Protein AF-A0A2H0L4G1-F1 (afdb_monomer_lite)

Stru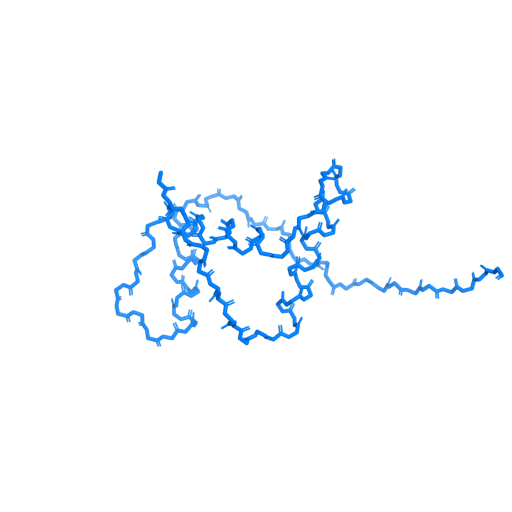cture (mmCIF, N/CA/C/O backbone):
data_AF-A0A2H0L4G1-F1
#
_entry.id   AF-A0A2H0L4G1-F1
#
loop_
_atom_site.group_PDB
_atom_site.id
_atom_site.type_symbol
_atom_site.label_atom_id
_atom_site.label_alt_id
_atom_site.label_comp_id
_atom_site.label_asym_id
_atom_site.label_entity_id
_atom_site.label_seq_id
_atom_site.pdbx_PDB_ins_code
_atom_site.Cartn_x
_atom_site.Cartn_y
_atom_site.Cartn_z
_atom_site.occupancy
_atom_site.B_iso_or_equiv
_atom_site.auth_seq_id
_atom_site.auth_comp_id
_atom_site.auth_asym_id
_atom_site.auth_atom_id
_atom_site.pdbx_PDB_model_num
ATOM 1 N N . MET A 1 1 ? -14.948 11.980 -18.862 1.00 41.53 1 MET A N 1
ATOM 2 C CA . MET A 1 1 ? -14.830 12.364 -17.438 1.00 41.53 1 MET A CA 1
ATOM 3 C C . MET A 1 1 ? -13.584 13.222 -17.303 1.00 41.53 1 MET A C 1
ATOM 5 O O . MET A 1 1 ? -12.494 12.717 -17.536 1.00 41.53 1 MET A O 1
ATOM 9 N N . ASN A 1 2 ? -13.749 14.522 -17.049 1.00 44.41 2 ASN A N 1
ATOM 10 C CA . ASN A 1 2 ? -12.638 15.459 -16.875 1.00 44.41 2 ASN A CA 1
ATOM 11 C C . ASN A 1 2 ? -11.922 15.131 -15.561 1.00 44.41 2 ASN A C 1
ATOM 13 O O . ASN A 1 2 ? -12.420 15.461 -14.489 1.00 44.41 2 ASN A O 1
ATOM 17 N N . ALA A 1 3 ? -10.793 14.429 -15.631 1.00 56.09 3 ALA A N 1
ATOM 18 C CA . ALA A 1 3 ? -9.964 14.181 -14.462 1.00 56.09 3 ALA A CA 1
ATOM 19 C C . ALA A 1 3 ? -9.161 15.452 -14.165 1.00 56.09 3 ALA A C 1
ATOM 21 O O . ALA A 1 3 ? -8.070 15.638 -14.698 1.00 56.09 3 ALA A O 1
ATOM 22 N N . CYS A 1 4 ? -9.713 16.347 -13.347 1.00 57.31 4 CYS A N 1
ATOM 23 C CA . CYS A 1 4 ? -8.928 17.414 -12.739 1.00 57.31 4 CYS A CA 1
ATOM 24 C C . CYS A 1 4 ? -7.860 16.749 -11.853 1.00 57.31 4 CYS A C 1
ATOM 26 O O . CYS A 1 4 ? -8.225 16.033 -10.917 1.00 57.31 4 CYS A O 1
ATOM 28 N N . PRO A 1 5 ? -6.558 16.903 -12.145 1.00 70.81 5 PRO A N 1
ATOM 29 C CA . PRO A 1 5 ? -5.529 16.305 -11.313 1.00 70.81 5 PRO A CA 1
ATOM 30 C C . PRO A 1 5 ? -5.516 17.021 -9.959 1.00 70.81 5 PRO A C 1
ATOM 32 O O . PRO A 1 5 ? -5.184 18.201 -9.875 1.00 70.81 5 PRO A O 1
ATOM 35 N N . TYR A 1 6 ? -5.882 16.310 -8.895 1.00 76.50 6 TYR A N 1
ATOM 36 C CA . TYR A 1 6 ? -5.697 16.794 -7.529 1.00 76.50 6 TYR A CA 1
ATOM 37 C C . TYR A 1 6 ? -4.250 16.547 -7.100 1.00 76.50 6 TYR A C 1
ATOM 39 O O . TYR A 1 6 ? -3.718 15.449 -7.280 1.00 76.50 6 TYR A O 1
ATOM 47 N N . HIS A 1 7 ? -3.609 17.572 -6.539 1.00 76.56 7 HIS A N 1
ATOM 48 C CA . HIS A 1 7 ? -2.264 17.461 -5.989 1.00 76.56 7 HIS A CA 1
ATOM 49 C C . HIS A 1 7 ? -2.347 17.128 -4.498 1.00 76.56 7 HIS A C 1
ATOM 51 O O . HIS A 1 7 ? -2.877 17.912 -3.713 1.00 76.56 7 HIS A O 1
ATOM 57 N N . LEU A 1 8 ? -1.817 15.968 -4.110 1.00 77.62 8 LEU A N 1
ATOM 58 C CA . LEU A 1 8 ? -1.691 15.561 -2.714 1.00 77.62 8 LEU A CA 1
ATOM 59 C C . LEU A 1 8 ? -0.257 15.827 -2.251 1.00 77.62 8 LEU A C 1
ATOM 61 O O . LEU A 1 8 ? 0.672 15.157 -2.699 1.00 77.62 8 LEU A O 1
ATOM 65 N N . SER A 1 9 ? -0.088 16.785 -1.343 1.00 79.00 9 SER A N 1
ATOM 66 C CA . SER A 1 9 ? 1.174 17.002 -0.633 1.00 79.00 9 SER A CA 1
ATOM 67 C C . SER A 1 9 ? 1.080 16.326 0.728 1.00 79.00 9 SER A C 1
ATOM 69 O O . SER A 1 9 ? 0.258 16.719 1.551 1.00 79.00 9 SER A O 1
ATOM 71 N N . VAL A 1 10 ? 1.903 15.306 0.960 1.00 81.12 10 VAL A N 1
ATOM 72 C CA . VAL A 1 10 ? 1.941 14.569 2.227 1.00 81.12 10 VAL A CA 1
ATOM 73 C C . VAL A 1 10 ? 3.366 14.543 2.762 1.00 81.12 10 VAL A C 1
ATOM 75 O O . VAL A 1 10 ? 4.315 14.288 2.018 1.00 81.12 10 VAL A O 1
ATOM 78 N N . THR A 1 11 ? 3.513 14.810 4.056 1.00 87.06 11 THR A N 1
ATOM 79 C CA . THR A 1 11 ? 4.779 14.621 4.763 1.00 87.06 11 THR A CA 1
ATOM 80 C C . THR A 1 11 ? 4.872 13.161 5.168 1.00 87.06 11 THR A C 1
ATOM 82 O O . THR A 1 11 ? 4.048 12.681 5.940 1.00 87.06 11 THR A O 1
ATOM 85 N N . VAL A 1 12 ? 5.865 12.454 4.637 1.00 86.62 12 VAL A N 1
ATOM 86 C CA . VAL A 1 12 ? 6.117 11.046 4.958 1.00 86.62 12 VAL A CA 1
ATOM 87 C C . VAL A 1 12 ? 7.543 10.862 5.474 1.00 86.62 12 VAL A C 1
ATOM 89 O O . VAL A 1 12 ? 8.450 11.561 5.011 1.00 86.62 12 VAL A O 1
ATOM 92 N N . PRO A 1 13 ? 7.768 9.919 6.405 1.00 90.62 13 PRO A N 1
ATOM 93 C CA . PRO A 1 13 ? 9.109 9.541 6.828 1.00 90.62 13 PRO A CA 1
ATOM 94 C C . PRO A 1 13 ? 9.958 9.021 5.659 1.00 90.62 13 PRO A C 1
ATOM 96 O O . PRO A 1 13 ? 9.452 8.472 4.671 1.00 90.62 13 PRO A O 1
ATOM 99 N N . VAL A 1 14 ? 11.277 9.190 5.772 1.00 90.62 14 VAL A N 1
ATOM 100 C CA . VAL A 1 14 ? 12.239 8.836 4.715 1.00 90.62 14 VAL A CA 1
ATOM 101 C C . VAL A 1 14 ? 12.193 7.344 4.373 1.00 90.62 14 VAL A C 1
ATOM 103 O O . VAL A 1 14 ? 12.402 6.955 3.224 1.00 90.62 14 VAL A O 1
ATOM 106 N N . GLU A 1 15 ? 11.866 6.506 5.351 1.00 91.06 15 GLU A N 1
ATOM 107 C CA . GLU A 1 15 ? 11.697 5.062 5.236 1.00 91.06 15 GLU A CA 1
ATOM 108 C C . GLU A 1 15 ? 10.604 4.704 4.220 1.00 91.06 15 GLU A C 1
ATOM 110 O O . GLU A 1 15 ? 10.818 3.847 3.362 1.00 91.06 15 GLU A O 1
ATOM 115 N N . LEU A 1 16 ? 9.472 5.415 4.241 1.00 89.50 16 LEU A N 1
ATOM 116 C CA . LEU A 1 16 ? 8.364 5.195 3.307 1.00 89.50 16 LEU A CA 1
ATOM 117 C C . LEU A 1 16 ? 8.763 5.598 1.885 1.00 89.50 16 LEU A C 1
ATOM 119 O O . LEU A 1 16 ? 8.479 4.878 0.927 1.00 89.50 16 LEU A O 1
ATOM 123 N N . VAL A 1 17 ? 9.485 6.711 1.729 1.00 90.88 17 VAL A N 1
ATOM 124 C CA . VAL A 1 17 ? 9.985 7.150 0.414 1.00 90.88 17 VAL A CA 1
ATOM 125 C C . VAL A 1 17 ? 10.973 6.137 -0.167 1.00 90.88 17 VAL A C 1
ATOM 127 O O . VAL A 1 17 ? 10.904 5.830 -1.362 1.00 90.88 17 VAL A O 1
ATOM 130 N N . LYS A 1 18 ? 11.869 5.599 0.672 1.00 92.56 18 LYS A N 1
ATOM 131 C CA . LYS A 1 18 ? 12.819 4.542 0.297 1.00 92.56 18 LYS A CA 1
ATOM 132 C C . LYS A 1 18 ? 12.099 3.258 -0.098 1.00 92.56 18 LYS A C 1
ATOM 134 O O . LYS A 1 18 ? 12.465 2.655 -1.102 1.00 92.56 18 LYS A O 1
ATOM 139 N N . TYR A 1 19 ? 11.054 2.870 0.630 1.00 92.31 19 TYR A N 1
ATOM 140 C CA . TYR A 1 19 ? 10.241 1.713 0.268 1.00 92.31 19 TYR A CA 1
ATOM 141 C C . TYR A 1 19 ? 9.566 1.900 -1.098 1.00 92.31 19 TYR A C 1
ATOM 143 O O . TYR A 1 19 ? 9.708 1.050 -1.975 1.00 92.31 19 TYR A O 1
ATOM 151 N N . LEU A 1 20 ? 8.919 3.048 -1.338 1.00 91.50 20 LEU A N 1
ATOM 152 C CA . LEU A 1 20 ? 8.306 3.362 -2.637 1.00 91.50 20 LEU A CA 1
ATOM 153 C C . LEU A 1 20 ? 9.333 3.379 -3.781 1.00 91.50 20 LEU A C 1
ATOM 155 O O . LEU A 1 20 ? 9.025 2.993 -4.909 1.00 91.50 20 LEU A O 1
ATOM 159 N N . GLU A 1 21 ? 10.559 3.832 -3.513 1.00 92.44 21 GLU A N 1
ATOM 160 C CA . GLU A 1 21 ? 11.658 3.758 -4.475 1.00 92.44 21 GLU A CA 1
ATOM 161 C C . GLU A 1 21 ? 12.062 2.326 -4.791 1.00 92.44 21 GLU A C 1
ATOM 163 O O . GLU A 1 21 ? 12.170 1.971 -5.967 1.00 92.44 21 GLU A O 1
ATOM 168 N N . TRP A 1 22 ? 12.259 1.520 -3.750 1.00 94.38 22 TRP A N 1
ATOM 169 C CA . TRP A 1 22 ? 12.619 0.122 -3.888 1.00 94.38 22 TRP A CA 1
ATOM 170 C C . TRP A 1 22 ? 11.563 -0.637 -4.694 1.00 94.38 22 TRP A C 1
ATOM 172 O O . TRP A 1 22 ? 11.929 -1.280 -5.670 1.00 94.38 22 TRP A O 1
ATOM 182 N N . VAL A 1 23 ? 10.267 -0.469 -4.401 1.00 92.75 23 VAL A N 1
ATOM 183 C CA . VAL A 1 23 ? 9.174 -1.093 -5.173 1.00 92.75 23 VAL A CA 1
ATOM 184 C C . VAL A 1 23 ? 9.267 -0.738 -6.661 1.00 92.75 23 VAL A C 1
ATOM 186 O O . VAL A 1 23 ? 9.180 -1.610 -7.526 1.00 92.75 23 VAL A O 1
ATOM 189 N N . GLY A 1 24 ? 9.480 0.542 -6.980 1.00 90.88 24 GLY A N 1
ATOM 190 C CA . GLY A 1 24 ? 9.593 0.986 -8.368 1.00 90.88 24 GLY A CA 1
ATOM 191 C C . GLY A 1 24 ? 10.831 0.442 -9.085 1.00 90.88 24 GLY A C 1
ATOM 192 O O . GLY A 1 24 ? 10.757 0.123 -10.273 1.00 90.88 24 GLY A O 1
ATOM 193 N N . LEU A 1 25 ? 11.965 0.337 -8.388 1.00 92.25 25 LEU A N 1
ATOM 194 C CA . LEU A 1 25 ? 13.200 -0.235 -8.928 1.00 92.25 25 LEU A CA 1
ATOM 195 C C . LEU A 1 25 ? 13.104 -1.754 -9.088 1.00 92.25 25 LEU A C 1
ATOM 197 O O . LEU A 1 25 ? 13.532 -2.279 -10.114 1.00 92.25 25 LEU A O 1
ATOM 201 N N . GLU A 1 26 ? 12.513 -2.447 -8.122 1.00 92.62 26 GLU A N 1
ATOM 202 C CA . GLU A 1 26 ? 12.376 -3.901 -8.130 1.00 92.62 26 GLU A CA 1
ATOM 203 C C . GLU A 1 26 ? 11.424 -4.364 -9.240 1.00 92.62 26 GLU A C 1
ATOM 205 O O . GLU A 1 26 ? 11.711 -5.336 -9.939 1.00 92.62 26 GLU A O 1
ATOM 210 N N . ALA A 1 27 ? 10.354 -3.605 -9.510 1.00 91.06 27 ALA A N 1
ATOM 211 C CA . ALA A 1 27 ? 9.485 -3.837 -10.666 1.00 91.06 27 ALA A CA 1
ATOM 212 C C . ALA A 1 27 ? 10.259 -3.783 -11.996 1.00 91.06 27 ALA A C 1
ATOM 214 O O . ALA A 1 27 ? 10.027 -4.598 -12.885 1.00 91.06 27 ALA A O 1
ATOM 215 N N . ARG A 1 28 ? 11.231 -2.867 -12.126 1.00 90.38 28 ARG A N 1
ATOM 216 C CA . ARG A 1 28 ? 12.123 -2.819 -13.296 1.00 90.38 28 ARG A CA 1
ATOM 217 C C . ARG A 1 28 ? 13.095 -3.995 -13.312 1.00 90.38 28 ARG A C 1
ATOM 219 O O . ARG A 1 28 ? 13.303 -4.612 -14.351 1.00 90.38 28 ARG A O 1
ATOM 226 N N . ARG A 1 29 ? 13.714 -4.287 -12.166 1.00 91.38 29 ARG A N 1
ATOM 227 C CA . ARG A 1 29 ? 14.725 -5.342 -12.026 1.00 91.38 29 ARG A CA 1
ATOM 228 C C . ARG A 1 29 ? 14.168 -6.726 -12.367 1.00 91.38 29 ARG A C 1
ATOM 230 O O . ARG A 1 29 ? 14.874 -7.527 -12.966 1.00 91.38 29 ARG A O 1
ATOM 237 N N . SER A 1 30 ? 12.909 -6.977 -12.025 1.00 88.94 30 SER A N 1
ATOM 238 C CA . SER A 1 30 ? 12.191 -8.233 -12.279 1.00 88.94 30 SER A CA 1
ATOM 239 C C . SER A 1 30 ? 11.636 -8.373 -13.706 1.00 88.94 30 SER A C 1
ATOM 241 O O . SER A 1 30 ? 10.890 -9.308 -13.982 1.00 88.94 30 SER A O 1
ATOM 243 N N . GLY A 1 31 ? 12.015 -7.480 -14.630 1.00 84.56 31 GLY A N 1
ATOM 244 C CA . GLY A 1 31 ? 11.641 -7.551 -16.049 1.00 84.56 31 GLY A CA 1
ATOM 245 C C . GLY A 1 31 ? 10.463 -6.659 -16.448 1.00 84.56 31 GLY A C 1
ATOM 246 O O . GLY A 1 31 ? 10.060 -6.668 -17.609 1.00 84.56 31 GLY A O 1
ATOM 247 N N . GLY A 1 32 ? 9.919 -5.877 -15.514 1.00 91.19 32 GLY A N 1
ATOM 248 C CA . GLY A 1 32 ? 8.926 -4.842 -15.788 1.00 91.19 32 GLY A CA 1
ATOM 249 C C . GLY A 1 32 ? 9.542 -3.470 -16.083 1.00 91.19 32 GLY A C 1
ATOM 250 O O . GLY A 1 32 ? 10.719 -3.320 -16.414 1.00 91.19 32 GLY A O 1
ATOM 251 N N . LEU A 1 33 ? 8.726 -2.424 -15.937 1.00 89.38 33 LEU A N 1
ATOM 252 C CA . LEU A 1 33 ? 9.153 -1.028 -16.056 1.00 89.38 33 LEU A CA 1
ATOM 253 C C . LEU A 1 33 ? 9.300 -0.382 -14.679 1.00 89.38 33 LEU A C 1
ATOM 255 O O . LEU A 1 33 ? 8.647 -0.775 -13.713 1.00 89.38 33 LEU A O 1
ATOM 259 N N . ARG A 1 34 ? 10.131 0.666 -14.599 1.00 89.50 34 ARG A N 1
ATOM 260 C CA . ARG A 1 34 ? 10.242 1.461 -13.372 1.00 89.50 34 ARG A CA 1
ATOM 261 C C . ARG A 1 34 ? 8.913 2.152 -13.100 1.00 89.50 34 ARG A C 1
ATOM 263 O O . ARG A 1 34 ? 8.490 2.998 -13.885 1.00 89.50 34 ARG A O 1
ATOM 270 N N . LEU A 1 35 ? 8.301 1.840 -11.963 1.00 91.06 35 LEU A N 1
ATOM 271 C CA . LEU A 1 35 ? 7.061 2.486 -11.551 1.00 91.06 35 LEU A CA 1
ATOM 272 C C . LEU A 1 35 ? 7.357 3.841 -10.887 1.00 91.06 35 LEU A C 1
ATOM 274 O O . LEU A 1 35 ? 8.158 3.905 -9.948 1.00 91.06 35 LEU A O 1
ATOM 278 N N . PRO A 1 36 ? 6.721 4.940 -11.336 1.00 90.00 36 PRO A N 1
ATOM 279 C CA . PRO A 1 36 ? 6.766 6.209 -10.621 1.00 90.00 36 PRO A CA 1
ATOM 280 C C . PRO A 1 36 ? 6.123 6.078 -9.238 1.00 90.00 36 PRO A C 1
ATOM 282 O O . PRO A 1 36 ? 5.090 5.421 -9.096 1.00 90.00 36 PRO A O 1
ATOM 285 N N . LYS A 1 37 ? 6.664 6.780 -8.234 1.00 88.44 37 LYS A N 1
ATOM 286 C CA . LYS A 1 37 ? 6.149 6.751 -6.849 1.00 88.44 37 LYS A CA 1
ATOM 287 C C . LYS A 1 37 ? 4.647 7.078 -6.796 1.00 88.44 37 LYS A C 1
ATOM 289 O O . LYS A 1 37 ? 3.876 6.363 -6.168 1.00 88.44 37 LYS A O 1
ATOM 294 N N . ALA A 1 38 ? 4.213 8.087 -7.557 1.00 87.56 38 ALA A N 1
ATOM 295 C CA . ALA A 1 38 ? 2.803 8.470 -7.669 1.00 87.56 38 ALA A CA 1
ATOM 296 C C . ALA A 1 38 ? 1.907 7.376 -8.279 1.00 87.56 38 ALA A C 1
ATOM 298 O O . ALA A 1 38 ? 0.720 7.310 -7.972 1.00 87.56 38 ALA A O 1
ATOM 299 N N . SER A 1 39 ? 2.430 6.520 -9.161 1.00 89.75 39 SER A N 1
ATOM 300 C CA . SER A 1 39 ? 1.667 5.385 -9.696 1.00 89.75 39 SER A CA 1
ATOM 301 C C . SER A 1 39 ? 1.519 4.270 -8.663 1.00 89.75 39 SER A C 1
ATOM 303 O O . SER A 1 39 ? 0.451 3.674 -8.584 1.00 89.75 39 SER A O 1
ATOM 305 N N . ILE A 1 40 ? 2.543 4.040 -7.835 1.00 90.94 40 ILE A N 1
ATOM 306 C CA . ILE A 1 40 ? 2.494 3.066 -6.734 1.00 90.94 40 ILE A CA 1
ATOM 307 C C . ILE A 1 40 ? 1.452 3.501 -5.697 1.00 90.94 40 ILE A C 1
ATOM 309 O O . ILE A 1 40 ? 0.555 2.730 -5.379 1.00 90.94 40 ILE A O 1
ATOM 313 N N . VAL A 1 41 ? 1.505 4.759 -5.244 1.00 90.38 41 VAL A N 1
ATOM 314 C CA . VAL A 1 41 ? 0.522 5.303 -4.287 1.00 90.38 41 VAL A CA 1
ATOM 315 C C . VAL A 1 41 ? -0.899 5.216 -4.848 1.00 90.38 41 VAL A C 1
ATOM 317 O O . VAL A 1 41 ? -1.799 4.735 -4.165 1.00 90.38 41 VAL A O 1
ATOM 320 N N . ARG A 1 42 ? -1.106 5.597 -6.118 1.00 90.31 42 ARG A N 1
ATOM 321 C CA . ARG A 1 42 ? -2.416 5.459 -6.776 1.00 90.31 42 ARG A CA 1
ATOM 322 C C . ARG A 1 42 ? -2.899 4.010 -6.822 1.00 90.31 42 ARG A C 1
ATOM 324 O O . ARG A 1 42 ? -4.075 3.766 -6.580 1.00 90.31 42 ARG A O 1
ATOM 331 N N . ALA A 1 43 ? -2.018 3.053 -7.114 1.00 91.88 43 ALA A N 1
ATOM 332 C CA . ALA A 1 43 ? -2.377 1.638 -7.126 1.00 91.88 43 ALA A CA 1
ATOM 333 C C . ALA A 1 43 ? -2.807 1.145 -5.735 1.00 91.88 43 ALA A C 1
ATOM 335 O O . ALA A 1 43 ? -3.832 0.479 -5.630 1.00 91.88 43 ALA A O 1
ATOM 336 N N . LEU A 1 44 ? -2.080 1.526 -4.678 1.00 90.12 44 LEU A N 1
ATOM 337 C CA . LEU A 1 44 ? -2.414 1.168 -3.296 1.00 90.12 44 LEU A CA 1
ATOM 338 C C . LEU A 1 44 ? -3.783 1.719 -2.877 1.00 90.12 44 LEU A C 1
ATOM 340 O O . LEU A 1 44 ? -4.621 0.967 -2.387 1.00 90.12 44 LEU A O 1
ATOM 344 N N . VAL A 1 45 ? -4.046 3.003 -3.141 1.00 89.69 45 VAL A N 1
ATOM 345 C CA . VAL A 1 45 ? -5.345 3.628 -2.834 1.00 89.69 45 VAL A CA 1
ATOM 346 C C . VAL A 1 45 ? -6.478 2.964 -3.623 1.00 89.69 45 VAL A C 1
ATOM 348 O O . VAL A 1 45 ? -7.529 2.674 -3.060 1.00 89.69 45 VAL A O 1
ATOM 351 N N . ASN A 1 46 ? -6.264 2.646 -4.904 1.00 90.19 46 ASN A N 1
ATOM 352 C CA . ASN A 1 46 ? -7.267 1.948 -5.715 1.00 90.19 46 ASN A CA 1
ATOM 353 C C . ASN A 1 46 ? -7.594 0.547 -5.177 1.00 90.19 46 ASN A C 1
ATOM 355 O O . ASN A 1 46 ? -8.743 0.118 -5.259 1.00 90.19 46 ASN A O 1
ATOM 359 N N . VAL A 1 47 ? -6.601 -0.180 -4.656 1.00 89.19 47 VAL A N 1
ATOM 360 C CA . VAL A 1 47 ? -6.825 -1.482 -4.010 1.00 89.19 47 VAL A CA 1
ATOM 361 C C . VAL A 1 47 ? -7.618 -1.296 -2.721 1.00 89.19 47 VAL A C 1
ATOM 363 O O . VAL A 1 47 ? -8.619 -1.983 -2.537 1.00 89.19 47 VAL A O 1
ATOM 366 N N . LEU A 1 48 ? -7.246 -0.319 -1.890 1.00 87.62 48 LEU A N 1
ATOM 367 C CA . LEU A 1 48 ? -7.963 -0.004 -0.655 1.00 87.62 48 LEU A CA 1
ATOM 368 C C . LEU A 1 48 ? -9.446 0.311 -0.911 1.00 87.62 48 LEU A C 1
ATOM 370 O O . LEU A 1 48 ? -10.312 -0.205 -0.211 1.00 87.62 48 LEU A O 1
ATOM 374 N N . MET A 1 49 ? -9.750 1.084 -1.960 1.00 87.12 49 MET A N 1
ATOM 375 C CA . MET A 1 49 ? -11.131 1.383 -2.362 1.00 87.12 49 MET A CA 1
ATOM 376 C C . MET A 1 49 ? -11.935 0.133 -2.741 1.00 87.12 49 MET A C 1
ATOM 378 O O . MET A 1 49 ? -13.142 0.099 -2.532 1.00 87.12 49 MET A O 1
ATOM 382 N N . ARG A 1 50 ? -11.286 -0.887 -3.315 1.00 87.75 50 ARG A N 1
ATOM 383 C CA . ARG A 1 50 ? -11.936 -2.148 -3.714 1.00 87.75 50 ARG A CA 1
ATOM 384 C C . ARG A 1 50 ? -12.110 -3.126 -2.560 1.00 87.75 50 ARG A C 1
ATOM 386 O O . ARG A 1 50 ? -12.917 -4.035 -2.674 1.00 87.75 50 ARG A O 1
ATOM 393 N N . MET A 1 51 ? -11.327 -2.976 -1.495 1.00 85.50 51 MET A N 1
ATOM 394 C CA . MET A 1 51 ? -11.388 -3.851 -0.326 1.00 85.50 51 MET A CA 1
ATOM 395 C C . MET A 1 51 ? -12.565 -3.538 0.605 1.00 85.50 51 MET A C 1
ATOM 397 O O . MET A 1 51 ? -12.773 -4.297 1.545 1.00 85.50 51 MET A O 1
ATOM 401 N N . GLU A 1 52 ? -13.300 -2.443 0.369 1.00 84.31 52 GLU A N 1
ATOM 402 C CA . GLU A 1 52 ? -14.452 -2.022 1.185 1.00 84.31 52 GLU A CA 1
ATOM 403 C C . GLU A 1 52 ? -14.137 -2.034 2.694 1.00 84.31 52 GLU A C 1
ATOM 405 O O . GLU A 1 52 ? -14.906 -2.525 3.518 1.00 84.31 52 GLU A O 1
ATOM 410 N N . VAL A 1 53 ? -12.957 -1.517 3.059 1.00 86.56 53 VAL A N 1
ATOM 411 C CA . VAL A 1 53 ? -12.512 -1.455 4.456 1.00 86.56 53 VAL A CA 1
ATOM 412 C C . VAL A 1 53 ? -13.449 -0.544 5.243 1.00 86.56 53 VAL A C 1
ATOM 414 O O . VAL A 1 53 ? -13.605 0.631 4.910 1.00 86.56 53 VAL A O 1
ATOM 417 N N . ASP A 1 54 ? -14.045 -1.073 6.310 1.00 87.00 54 ASP A N 1
ATOM 418 C CA . ASP A 1 54 ? -14.887 -0.282 7.200 1.00 87.00 54 ASP A CA 1
ATOM 419 C C . ASP A 1 54 ? -14.034 0.699 8.015 1.00 87.00 54 ASP A C 1
ATOM 421 O O . ASP A 1 54 ? -13.305 0.319 8.931 1.00 87.00 54 ASP A O 1
ATOM 425 N N . VAL A 1 55 ? -14.140 1.986 7.691 1.00 89.69 55 VAL A N 1
ATOM 426 C CA . VAL A 1 55 ? -13.438 3.080 8.382 1.00 89.69 55 VAL A CA 1
ATOM 427 C C . VAL A 1 55 ? -14.293 3.750 9.465 1.00 89.69 55 VAL A C 1
ATOM 429 O O . VAL A 1 55 ? -13.895 4.772 10.023 1.00 89.69 55 VAL A O 1
ATOM 432 N N . SER A 1 56 ? -15.461 3.190 9.800 1.00 91.50 56 SER A N 1
ATOM 433 C CA . SER A 1 56 ? -16.381 3.771 10.785 1.00 91.50 56 SER A CA 1
ATOM 434 C C . SER A 1 56 ? -15.712 3.938 12.152 1.00 91.50 56 SER A C 1
ATOM 436 O O . SER A 1 56 ? -15.279 2.966 12.772 1.00 91.50 56 SER A O 1
ATOM 438 N N . GLY A 1 57 ? -15.601 5.177 12.627 1.00 91.81 57 GLY A N 1
ATOM 439 C CA . GLY A 1 57 ? -15.014 5.478 13.935 1.00 91.81 57 GLY A CA 1
ATOM 440 C C . GLY A 1 57 ? -13.499 5.266 14.043 1.00 91.81 57 GLY A C 1
ATOM 441 O O . GLY A 1 57 ? -13.018 5.129 15.160 1.00 91.81 57 GLY A O 1
ATOM 442 N N . VAL A 1 58 ? -12.751 5.210 12.931 1.00 92.12 58 VAL A N 1
ATOM 443 C CA . VAL A 1 58 ? -11.277 5.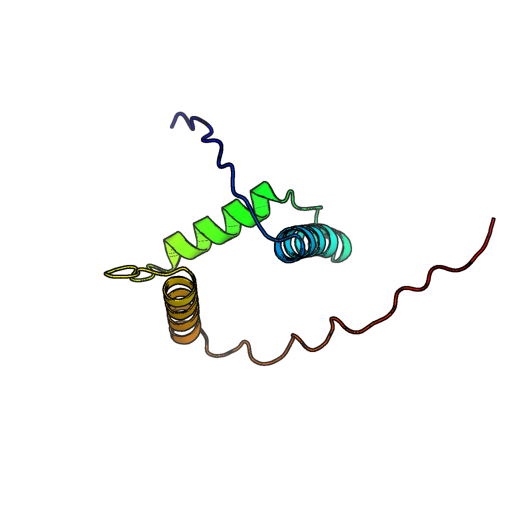311 12.971 1.00 92.12 58 VAL A CA 1
ATOM 444 C C . VAL A 1 58 ? -10.876 6.716 13.414 1.00 92.12 58 VAL A C 1
ATOM 446 O O . VAL A 1 58 ? -11.381 7.702 12.876 1.00 92.12 58 VAL A O 1
ATOM 449 N N . THR A 1 59 ? -9.932 6.806 14.346 1.00 92.75 59 THR A N 1
ATOM 450 C CA . THR A 1 59 ? -9.400 8.075 14.864 1.00 92.75 59 THR A CA 1
ATOM 451 C C . THR A 1 59 ? -7.895 8.224 14.674 1.00 92.75 59 THR A C 1
ATOM 453 O O . THR A 1 59 ? -7.400 9.352 14.642 1.00 92.75 59 THR A O 1
ATOM 456 N N . THR A 1 60 ? -7.170 7.117 14.499 1.00 93.50 60 THR A N 1
ATOM 457 C CA . THR A 1 60 ? -5.710 7.113 14.349 1.00 93.50 60 THR A CA 1
ATOM 458 C C . THR A 1 60 ? -5.262 6.428 13.060 1.00 93.50 60 THR A C 1
ATOM 460 O O . THR A 1 60 ? -6.021 5.707 12.405 1.00 93.50 60 THR A O 1
ATOM 463 N N . GLN A 1 61 ? -4.009 6.673 12.673 1.00 88.31 61 GLN A N 1
ATOM 464 C CA . GLN A 1 61 ? -3.405 5.994 11.529 1.00 88.31 61 GLN A CA 1
ATOM 465 C C . GLN A 1 61 ? -3.254 4.495 11.815 1.00 88.31 61 GLN A C 1
ATOM 467 O O . GLN A 1 61 ? -3.554 3.672 10.955 1.00 88.31 61 GLN A O 1
ATOM 472 N N . GLU A 1 62 ? -2.839 4.146 13.029 1.00 91.19 62 GLU A N 1
ATOM 473 C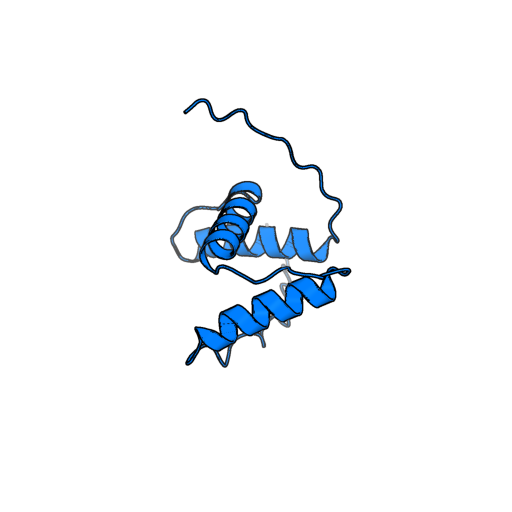 CA . GLU A 1 62 ? -2.610 2.774 13.472 1.00 91.19 62 GLU A CA 1
ATOM 474 C C . GLU A 1 62 ? -3.909 1.955 13.429 1.00 91.19 62 GLU A C 1
ATOM 476 O O . GLU A 1 62 ? -3.923 0.842 12.907 1.00 91.19 62 GLU A O 1
ATOM 481 N N . GLU A 1 63 ? -5.033 2.535 13.869 1.00 90.81 63 GLU A N 1
ATOM 482 C CA . GLU A 1 63 ? -6.355 1.902 13.771 1.00 90.81 63 GLU A CA 1
ATOM 483 C C . GLU A 1 63 ? -6.761 1.644 12.316 1.00 90.81 63 GLU A C 1
ATOM 485 O O . GLU A 1 63 ? -7.348 0.607 12.002 1.00 90.81 63 GLU A O 1
ATOM 490 N N . LEU A 1 64 ? -6.454 2.574 11.405 1.00 90.75 64 LEU A N 1
ATOM 491 C CA . LEU A 1 64 ? -6.718 2.367 9.983 1.00 9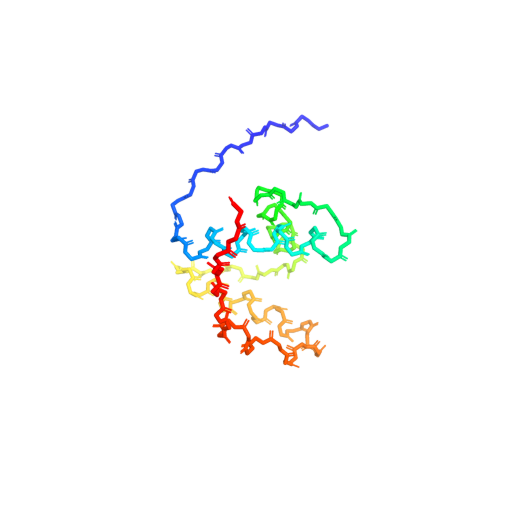0.75 64 LEU A CA 1
ATOM 492 C C . LEU A 1 64 ? -5.879 1.208 9.437 1.00 90.75 64 LEU A C 1
ATOM 494 O O . LEU A 1 64 ? -6.404 0.357 8.719 1.00 90.75 64 LEU A O 1
ATOM 498 N N . GLU A 1 65 ? -4.592 1.166 9.781 1.00 90.25 65 GLU A N 1
ATOM 499 C CA . GLU A 1 65 ? -3.677 0.102 9.367 1.00 90.25 65 GLU A CA 1
ATOM 500 C C . GLU A 1 65 ? -4.160 -1.272 9.847 1.00 90.25 65 GLU A C 1
ATOM 502 O O . GLU A 1 65 ? -4.213 -2.210 9.049 1.00 90.25 65 GLU A O 1
ATOM 507 N N . GLU A 1 66 ? -4.597 -1.390 11.103 1.00 89.62 66 GLU A N 1
ATOM 508 C CA . GLU A 1 66 ? -5.163 -2.627 11.652 1.00 89.62 66 GLU A CA 1
ATOM 509 C C . GLU A 1 66 ? -6.401 -3.095 10.880 1.00 89.62 66 GLU A C 1
ATOM 511 O O . GLU A 1 66 ? -6.541 -4.284 10.585 1.00 89.62 66 GLU A O 1
ATOM 516 N N . ARG A 1 67 ? -7.288 -2.176 10.483 1.00 88.19 67 ARG A N 1
ATOM 517 C CA . ARG A 1 67 ? -8.482 -2.532 9.698 1.00 88.19 67 ARG A CA 1
ATOM 518 C C . ARG A 1 67 ? -8.149 -2.952 8.279 1.00 88.19 67 ARG A C 1
ATOM 520 O O . ARG A 1 67 ? -8.768 -3.882 7.761 1.00 88.19 67 ARG A O 1
ATOM 527 N N . ILE A 1 68 ? -7.158 -2.312 7.664 1.00 90.50 68 ILE A N 1
ATOM 528 C CA . ILE A 1 68 ? -6.637 -2.729 6.360 1.00 90.50 68 ILE A CA 1
ATOM 529 C C . ILE A 1 68 ? -6.060 -4.144 6.470 1.00 90.50 68 ILE A C 1
ATOM 531 O O . ILE A 1 68 ?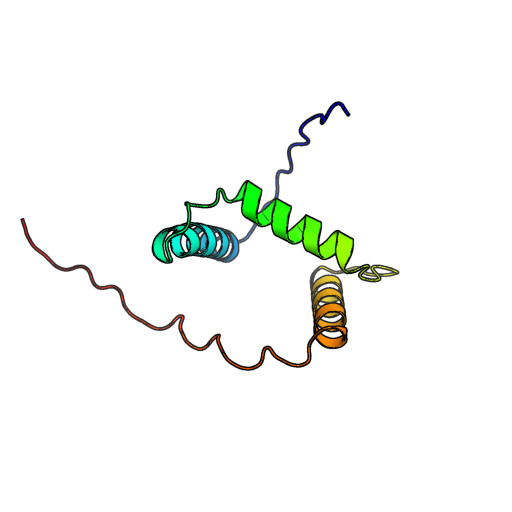 -6.382 -5.002 5.647 1.00 90.50 68 ILE A O 1
ATOM 535 N N . TRP A 1 69 ? -5.279 -4.424 7.516 1.00 86.50 69 TRP A N 1
ATOM 536 C CA . TRP A 1 69 ? -4.763 -5.764 7.798 1.00 86.50 69 TRP A CA 1
ATOM 537 C C . TRP A 1 69 ? -5.872 -6.792 8.031 1.00 86.50 69 TRP A C 1
ATOM 539 O O . TRP A 1 69 ? -5.835 -7.870 7.438 1.00 86.50 69 TRP A O 1
ATOM 549 N N . ALA A 1 70 ? -6.889 -6.461 8.826 1.00 85.81 70 ALA A N 1
ATOM 550 C CA . ALA A 1 70 ? -8.031 -7.337 9.072 1.00 85.81 70 ALA A CA 1
ATOM 551 C C . ALA A 1 70 ? -8.811 -7.644 7.781 1.00 85.81 70 ALA A C 1
ATOM 553 O O . ALA A 1 70 ? -9.221 -8.785 7.552 1.00 85.81 70 ALA A O 1
ATOM 554 N N . ALA A 1 71 ? -8.976 -6.651 6.904 1.00 84.81 71 ALA A N 1
ATOM 555 C CA . ALA A 1 71 ? -9.597 -6.833 5.597 1.00 84.81 71 ALA A CA 1
ATOM 556 C C . ALA A 1 71 ? -8.753 -7.725 4.666 1.00 84.81 71 ALA A C 1
ATOM 558 O O . ALA A 1 71 ? -9.313 -8.537 3.931 1.00 84.81 71 ALA A O 1
ATOM 559 N N . MET A 1 72 ? -7.418 -7.642 4.730 1.00 82.56 72 MET A N 1
ATOM 560 C CA . MET A 1 72 ? -6.535 -8.568 4.006 1.00 82.56 72 MET A CA 1
ATOM 561 C C . MET A 1 72 ? -6.617 -9.995 4.556 1.00 82.56 72 MET A C 1
ATOM 563 O O . MET A 1 72 ? -6.693 -10.934 3.771 1.00 82.56 72 MET A O 1
ATOM 567 N N . GLY A 1 73 ? -6.658 -10.168 5.882 1.00 70.81 73 GLY A N 1
ATOM 568 C CA . GLY A 1 73 ? -6.777 -11.482 6.527 1.00 70.81 73 GLY A CA 1
ATOM 569 C C . GLY A 1 73 ? -8.096 -12.192 6.211 1.00 70.81 73 GLY A C 1
ATOM 570 O O . GLY A 1 73 ? -8.107 -13.399 5.988 1.00 70.81 73 GLY A O 1
ATOM 571 N N . ARG A 1 74 ? -9.202 -11.444 6.081 1.00 56.66 74 ARG A N 1
ATOM 572 C CA . ARG A 1 74 ? -10.493 -11.981 5.608 1.00 56.66 74 ARG A CA 1
ATOM 573 C C . ARG A 1 74 ? -10.451 -12.510 4.168 1.00 56.66 74 ARG A C 1
ATOM 575 O O . ARG A 1 74 ? -11.255 -13.370 3.831 1.00 56.66 74 ARG A O 1
ATOM 582 N N . ASN A 1 75 ? -9.507 -12.035 3.355 1.00 51.19 75 ASN A N 1
ATOM 583 C CA . ASN A 1 75 ? -9.286 -12.458 1.968 1.00 51.19 75 ASN A CA 1
ATOM 584 C C . ASN A 1 75 ? -8.013 -13.309 1.785 1.00 51.19 75 ASN A C 1
ATOM 586 O O . ASN A 1 75 ? -7.605 -13.561 0.651 1.00 51.19 75 ASN A O 1
ATOM 590 N N . GLY A 1 76 ? -7.367 -13.732 2.877 1.00 40.09 76 GLY A N 1
ATOM 591 C CA . GLY A 1 76 ? -5.990 -14.209 2.857 1.00 40.09 76 GLY A CA 1
ATOM 592 C C . GLY A 1 76 ? -5.755 -15.476 3.667 1.00 40.09 76 GLY A C 1
ATOM 593 O O . GLY A 1 76 ? -4.949 -15.464 4.593 1.00 40.09 76 GLY A O 1
ATOM 594 N N . GLU A 1 77 ? -6.317 -16.607 3.239 1.00 42.06 77 GLU A N 1
ATOM 595 C CA . GLU A 1 77 ? -5.444 -17.778 3.215 1.00 42.06 77 GLU A CA 1
ATOM 596 C C . GLU A 1 77 ? -4.362 -17.493 2.166 1.00 42.06 77 GLU A C 1
ATOM 598 O O . GLU A 1 77 ? -4.677 -17.245 1.000 1.00 42.06 77 GLU A O 1
ATOM 603 N N . ARG A 1 78 ? -3.094 -17.561 2.599 1.00 47.31 78 ARG A N 1
ATOM 604 C CA . ARG A 1 78 ? -1.874 -17.671 1.776 1.00 47.31 78 ARG A CA 1
ATOM 605 C C . ARG A 1 78 ? -1.072 -16.397 1.488 1.00 47.31 78 ARG A C 1
ATOM 607 O O . ARG A 1 78 ? -0.775 -16.155 0.333 1.00 47.31 78 ARG A O 1
ATOM 614 N N . PHE A 1 79 ? -0.551 -15.694 2.494 1.00 43.38 79 PHE A N 1
ATOM 615 C CA . PHE A 1 79 ? 0.766 -15.032 2.356 1.00 43.38 79 PHE A CA 1
ATOM 616 C C . PHE A 1 79 ? 1.506 -14.996 3.698 1.00 43.38 79 PHE A C 1
ATOM 618 O O . PHE A 1 79 ? 1.748 -13.942 4.278 1.00 43.38 79 PHE A O 1
ATOM 625 N N . GLU A 1 80 ? 1.905 -16.173 4.178 1.00 44.44 80 GLU A N 1
ATOM 626 C CA . GLU A 1 80 ? 2.883 -16.290 5.256 1.00 44.44 80 GLU A CA 1
ATOM 627 C C . GLU A 1 80 ? 4.251 -16.620 4.650 1.00 44.44 80 GLU A C 1
ATOM 629 O O . GLU A 1 80 ? 4.423 -17.611 3.941 1.00 44.44 80 GLU A O 1
ATOM 634 N N . GLY A 1 81 ? 5.226 -15.748 4.903 1.00 47.84 81 GLY A N 1
ATOM 635 C CA . GLY A 1 81 ? 6.628 -15.998 4.585 1.00 47.84 81 GLY A CA 1
ATOM 636 C C . GLY A 1 81 ? 7.163 -15.211 3.395 1.00 47.84 81 GLY A C 1
ATOM 637 O O . GLY A 1 81 ? 7.310 -15.758 2.308 1.00 47.84 81 GLY A O 1
ATOM 638 N N . ARG A 1 82 ? 7.539 -13.946 3.629 1.00 47.25 82 ARG A N 1
ATOM 639 C CA . ARG A 1 82 ? 8.704 -13.272 3.009 1.00 47.25 82 ARG A CA 1
ATOM 640 C C . ARG A 1 82 ? 8.796 -11.820 3.480 1.00 47.25 82 ARG A C 1
ATOM 642 O O . ARG A 1 82 ? 8.515 -10.895 2.733 1.00 47.25 82 ARG A O 1
ATOM 649 N N . ASN A 1 83 ? 9.269 -11.598 4.703 1.00 47.25 83 ASN A N 1
ATOM 650 C CA . ASN A 1 83 ? 10.023 -10.368 4.951 1.00 47.25 83 ASN A CA 1
ATOM 651 C C . ASN A 1 83 ? 11.122 -10.590 5.996 1.00 47.25 83 ASN A C 1
ATOM 653 O O . ASN A 1 83 ? 11.062 -10.100 7.115 1.00 47.25 83 ASN A O 1
ATOM 657 N N . ARG A 1 84 ? 12.117 -11.408 5.624 1.00 46.88 84 ARG A N 1
ATOM 658 C CA . ARG A 1 84 ? 13.358 -11.622 6.393 1.00 46.88 84 ARG A CA 1
ATOM 659 C C . ARG A 1 84 ? 14.580 -10.947 5.748 1.00 46.88 84 ARG A C 1
ATOM 661 O O . ARG A 1 84 ? 15.669 -11.044 6.288 1.00 46.88 84 ARG A O 1
ATOM 668 N N . LEU A 1 85 ? 14.457 -10.256 4.614 1.00 50.00 85 LEU A N 1
ATOM 669 C CA . LEU A 1 85 ? 15.634 -9.817 3.849 1.00 50.00 85 LEU A CA 1
ATOM 670 C C . LEU A 1 85 ? 15.670 -8.301 3.621 1.00 50.00 85 LEU A C 1
ATOM 672 O O . LEU A 1 85 ? 15.662 -7.837 2.487 1.00 50.00 85 LEU A O 1
ATOM 676 N N . VAL A 1 86 ? 15.792 -7.535 4.706 1.00 47.28 86 VAL A N 1
ATOM 677 C C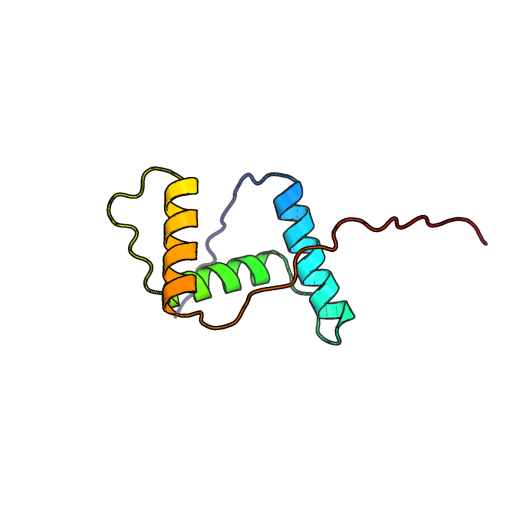A . VAL A 1 86 ? 16.467 -6.224 4.665 1.00 47.28 86 VAL A CA 1
ATOM 678 C C . VAL A 1 86 ? 17.642 -6.272 5.644 1.00 47.28 86 VAL A C 1
ATOM 680 O O . VAL A 1 86 ? 17.701 -5.578 6.649 1.00 47.28 86 VAL A O 1
ATOM 683 N N . GLY A 1 87 ? 18.558 -7.195 5.370 1.00 46.53 87 GLY A N 1
ATOM 684 C CA . GLY A 1 87 ? 19.815 -7.383 6.085 1.00 46.53 87 GLY A CA 1
ATOM 685 C C . GLY A 1 87 ? 20.809 -7.994 5.110 1.00 46.53 87 GLY A C 1
ATOM 686 O O . GLY A 1 87 ? 20.924 -9.209 5.016 1.00 46.53 87 GLY A O 1
ATOM 687 N N . GLY A 1 88 ? 21.447 -7.155 4.300 1.00 38.28 88 GLY A N 1
ATOM 688 C CA . GLY A 1 88 ? 22.374 -7.597 3.264 1.00 38.28 88 GLY A CA 1
ATOM 689 C C . GLY A 1 88 ? 23.130 -6.412 2.693 1.00 38.28 88 GLY A C 1
ATOM 690 O O . GLY A 1 88 ? 22.588 -5.641 1.908 1.00 38.28 88 GLY A O 1
ATOM 691 N N . GLN A 1 89 ? 24.364 -6.260 3.160 1.00 48.09 89 GLN A N 1
ATOM 692 C CA . GLN A 1 89 ? 25.344 -5.255 2.765 1.00 48.09 89 GLN A CA 1
ATOM 693 C C . GLN A 1 89 ? 25.442 -5.118 1.239 1.00 48.09 89 GLN A C 1
ATOM 695 O O . GLN A 1 89 ? 25.625 -6.108 0.535 1.00 48.09 89 GLN A O 1
ATOM 700 N N . VAL A 1 90 ? 25.431 -3.882 0.738 1.00 47.84 90 VAL A N 1
ATOM 701 C CA . VAL A 1 90 ? 25.999 -3.568 -0.577 1.00 47.84 90 VAL A CA 1
ATOM 702 C C . VAL A 1 90 ? 27.225 -2.701 -0.327 1.00 47.84 90 VAL A C 1
ATOM 704 O O . VAL A 1 90 ? 27.141 -1.480 -0.235 1.00 47.84 90 VAL A O 1
ATOM 707 N N . GLY A 1 91 ? 28.367 -3.364 -0.149 1.00 45.28 91 GLY A N 1
ATOM 708 C CA . GLY A 1 91 ? 29.659 -2.737 -0.375 1.00 45.28 91 GLY A CA 1
ATOM 709 C C . GLY A 1 91 ? 29.867 -2.615 -1.881 1.00 45.28 91 GLY A C 1
ATOM 710 O O . GLY A 1 91 ? 29.797 -3.618 -2.587 1.00 45.28 91 GLY A O 1
ATOM 711 N N . ILE A 1 92 ? 30.114 -1.404 -2.374 1.00 49.88 92 ILE A N 1
ATOM 712 C CA . ILE A 1 92 ? 30.727 -1.213 -3.689 1.00 49.88 92 ILE A CA 1
ATOM 713 C C . ILE A 1 92 ? 32.125 -0.666 -3.441 1.00 49.88 92 ILE A C 1
ATOM 715 O O . ILE A 1 92 ? 32.306 0.502 -3.106 1.00 49.88 92 ILE A O 1
ATOM 719 N N . GLY A 1 93 ? 33.098 -1.568 -3.543 1.00 38.88 93 GLY A N 1
ATOM 720 C CA . GLY A 1 93 ? 34.498 -1.231 -3.723 1.00 38.88 93 GLY A CA 1
ATOM 721 C C . GLY A 1 93 ? 34.809 -0.979 -5.200 1.00 38.88 93 GLY A C 1
ATOM 722 O O . GLY A 1 93 ? 34.232 -1.622 -6.069 1.00 38.88 93 GLY A O 1
ATOM 723 N N . GLY A 1 94 ? 35.717 -0.026 -5.417 1.00 37.69 94 GLY A N 1
ATOM 724 C CA . GLY A 1 94 ? 36.853 -0.052 -6.348 1.00 37.69 94 GLY A CA 1
ATOM 725 C C . GLY A 1 94 ? 36.673 -0.466 -7.812 1.00 37.69 94 GLY A C 1
ATOM 726 O O . GLY A 1 94 ? 36.344 -1.608 -8.114 1.00 37.69 94 GLY A O 1
ATOM 727 N N . GLY A 1 95 ? 37.137 0.417 -8.702 1.00 40.91 95 GLY A N 1
ATOM 728 C CA . GLY A 1 95 ? 37.798 0.022 -9.949 1.00 40.91 95 GLY A CA 1
ATOM 729 C C . GLY A 1 95 ? 37.461 0.902 -11.150 1.00 40.91 95 GLY A C 1
ATOM 730 O O . GLY A 1 95 ? 36.330 0.854 -11.628 1.00 40.91 95 GLY A O 1
ATOM 731 N N . GLY A 1 96 ? 38.460 1.635 -11.659 1.00 34.19 96 GLY A N 1
ATOM 732 C CA . GLY A 1 96 ? 38.431 2.331 -12.950 1.00 34.19 96 GLY A CA 1
ATOM 733 C C . GLY A 1 96 ? 39.085 3.695 -12.905 1.00 34.19 96 GLY A C 1
ATOM 734 O O . GLY A 1 96 ? 38.319 4.675 -12.812 1.00 34.19 96 GLY A O 1
#

Sequence (96 aa):
MNACPYHLSVTVPVELVKYLEWVGLEARRSGGLRLPKASIVRALVNVLMRMEVDVSGVTTQEELEERIWAAMGRNGERFEGRNRLVGGQVGIGGGG

Radius of gyration: 17.51 Å; chains: 1; bounding box: 55×35×32 Å

Secondary structure (DSSP, 8-state):
-------------HHHHHHHHHHHHHHHHTTSPPPPHHHHHHHHHHHHHHTT---TT--SHHHHHHHHHHHHHHT-SS-------S----------

pLDDT: mean 76.37, std 19.74, range [34.19, 94.38]

Foldseek 3Di:
DPPPDDDDDDDDDPVVVVVLQCVQVVCVVVPHHRDDSVNVVVVVVVVVVVLPQDCPPDDDPVSSVVSVVVSCVVVDPDDDDDDPPPDDDDDDDDDD